Protein AF-A0A351R2G7-F1 (afdb_monomer)

Structure (mmCIF, N/CA/C/O backbone):
data_AF-A0A351R2G7-F1
#
_entry.id   AF-A0A351R2G7-F1
#
loop_
_atom_site.group_PDB
_atom_site.id
_atom_site.type_symbol
_atom_site.label_atom_id
_atom_site.label_alt_id
_atom_site.label_comp_id
_atom_site.label_asym_id
_atom_site.label_entity_id
_atom_site.label_seq_id
_atom_site.pdbx_PDB_ins_code
_atom_site.Cartn_x
_atom_site.Cartn_y
_atom_site.Cartn_z
_atom_site.occupancy
_atom_site.B_iso_or_equiv
_atom_site.auth_seq_id
_atom_site.auth_comp_id
_atom_site.auth_asym_id
_atom_site.auth_atom_id
_atom_site.pdbx_PDB_model_num
ATOM 1 N N . MET A 1 1 ? 8.435 -7.649 -2.933 1.00 31.77 1 MET A N 1
ATOM 2 C CA . MET A 1 1 ? 7.285 -7.750 -1.990 1.00 31.77 1 MET A CA 1
ATOM 3 C C . MET A 1 1 ? 6.374 -6.535 -2.206 1.00 31.77 1 MET A C 1
ATOM 5 O O . MET A 1 1 ? 6.629 -5.492 -1.627 1.00 31.77 1 MET A O 1
ATOM 9 N N . LEU A 1 2 ? 5.399 -6.603 -3.129 1.00 31.30 2 LEU A N 1
ATOM 10 C CA . LEU A 1 2 ? 4.558 -5.441 -3.474 1.00 31.30 2 LEU A CA 1
ATOM 11 C C . LEU A 1 2 ? 3.636 -5.066 -2.308 1.00 31.30 2 LEU A C 1
ATOM 13 O O . LEU A 1 2 ? 3.070 -5.931 -1.642 1.00 31.30 2 LEU A O 1
ATOM 17 N N . PHE A 1 3 ? 3.450 -3.774 -2.089 1.00 39.06 3 PHE A N 1
ATOM 18 C CA . PHE A 1 3 ? 2.813 -3.195 -0.915 1.00 39.06 3 PHE A CA 1
ATOM 19 C C . PHE A 1 3 ? 1.281 -3.170 -1.062 1.00 39.06 3 PHE A C 1
ATOM 21 O O . PHE A 1 3 ? 0.750 -2.597 -2.001 1.00 39.06 3 PHE A O 1
ATOM 28 N N . ILE A 1 4 ? 0.584 -3.864 -0.160 1.00 38.12 4 ILE A N 1
ATOM 29 C CA . ILE A 1 4 ? -0.660 -3.415 0.490 1.00 38.12 4 ILE A CA 1
ATOM 30 C C . ILE A 1 4 ? -0.403 -3.761 1.953 1.00 38.12 4 ILE A C 1
ATOM 32 O O . ILE A 1 4 ? -0.563 -4.913 2.366 1.00 38.12 4 ILE A O 1
ATOM 36 N N . ARG A 1 5 ? 0.121 -2.805 2.711 1.00 43.31 5 ARG A N 1
ATOM 37 C CA . ARG A 1 5 ? 0.325 -2.969 4.149 1.00 43.31 5 ARG A CA 1
ATOM 38 C C . ARG A 1 5 ? -0.989 -2.595 4.826 1.00 43.31 5 ARG A C 1
ATOM 40 O O . ARG A 1 5 ? -1.276 -1.415 4.977 1.00 43.31 5 ARG A O 1
ATOM 47 N N . ILE A 1 6 ? -1.817 -3.591 5.146 1.00 38.84 6 ILE A N 1
ATOM 48 C CA . ILE A 1 6 ? -2.904 -3.387 6.108 1.00 38.84 6 ILE A CA 1
ATOM 49 C C . ILE A 1 6 ? -2.212 -3.411 7.474 1.00 38.84 6 ILE A C 1
ATOM 51 O O . ILE A 1 6 ? -1.612 -4.404 7.878 1.00 38.84 6 ILE A O 1
ATOM 55 N N . LEU A 1 7 ? -2.184 -2.263 8.134 1.00 39.56 7 LEU A N 1
ATOM 56 C CA . LEU A 1 7 ? -1.508 -2.098 9.409 1.00 39.56 7 LEU A CA 1
ATOM 57 C C . LEU A 1 7 ? -2.544 -2.285 10.521 1.00 39.56 7 LEU A C 1
ATOM 59 O O . LEU A 1 7 ? -3.311 -1.372 10.799 1.00 39.56 7 LEU A O 1
ATOM 63 N N . ILE A 1 8 ? -2.581 -3.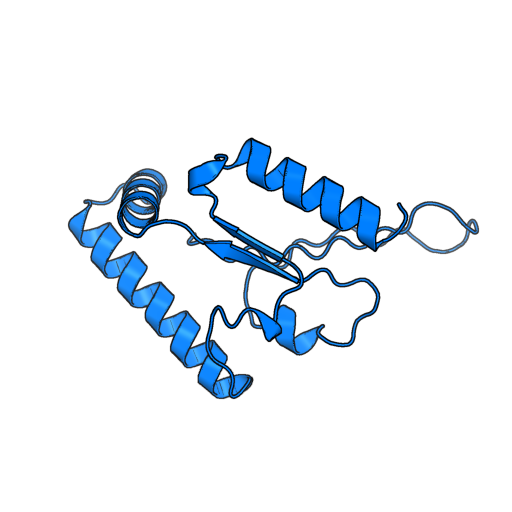456 11.159 1.00 39.94 8 ILE A N 1
ATOM 64 C CA . ILE A 1 8 ? -3.378 -3.650 12.375 1.00 39.94 8 ILE A CA 1
ATOM 65 C C . ILE A 1 8 ? -2.470 -3.321 13.556 1.00 39.94 8 ILE A C 1
ATOM 67 O O . ILE A 1 8 ? -1.567 -4.072 13.913 1.00 39.94 8 ILE A O 1
ATOM 71 N N . ILE A 1 9 ? -2.669 -2.153 14.155 1.00 40.62 9 ILE A N 1
ATOM 72 C CA . ILE A 1 9 ? -2.013 -1.823 15.418 1.00 40.62 9 ILE A CA 1
ATOM 73 C C . ILE A 1 9 ? -3.018 -2.165 16.517 1.00 40.62 9 ILE A C 1
ATOM 75 O O . ILE A 1 9 ? -3.974 -1.436 16.742 1.00 40.62 9 ILE A O 1
ATOM 79 N N . GLU A 1 10 ? -2.815 -3.274 17.219 1.00 34.81 10 GLU A N 1
ATOM 80 C CA . GLU A 1 10 ? -3.468 -3.480 18.511 1.00 34.81 10 GLU A CA 1
ATOM 81 C C . GLU A 1 10 ? -2.620 -2.796 19.581 1.00 34.81 10 GLU A C 1
ATOM 83 O O . GLU A 1 10 ? -1.463 -3.159 19.787 1.00 34.81 10 GLU 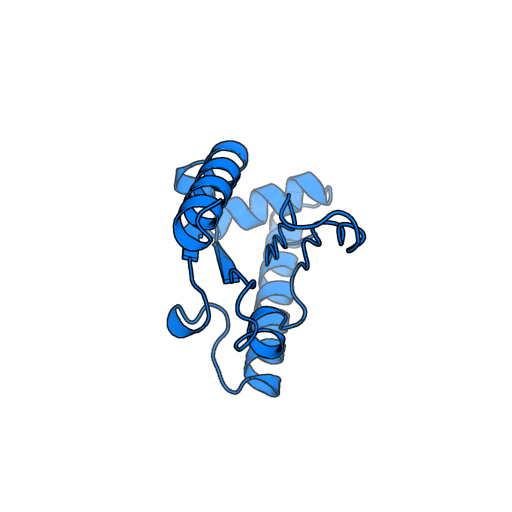A O 1
ATOM 88 N N . ARG A 1 11 ? -3.164 -1.785 20.268 1.00 33.44 11 ARG A N 1
ATOM 89 C CA . ARG A 1 11 ? -2.555 -1.281 21.502 1.00 33.44 11 ARG A CA 1
ATOM 90 C C . ARG A 1 11 ? -3.351 -1.809 22.691 1.00 33.44 11 ARG A C 1
ATOM 92 O O . ARG A 1 11 ? -4.478 -1.384 22.912 1.00 33.44 11 ARG A O 1
ATOM 99 N N . ILE A 1 12 ? -2.727 -2.671 23.491 1.00 33.84 12 ILE A N 1
ATOM 100 C CA . ILE A 1 12 ? -3.008 -2.755 24.926 1.00 33.84 12 ILE A CA 1
ATOM 101 C C . ILE A 1 12 ? -1.820 -2.098 25.620 1.00 33.84 12 ILE A C 1
ATOM 103 O O . ILE A 1 12 ? -0.744 -2.680 25.720 1.00 33.84 12 ILE A O 1
ATOM 107 N N . THR A 1 13 ? -2.013 -0.876 26.106 1.00 26.62 13 THR A N 1
ATOM 108 C CA . THR A 1 13 ? -1.173 -0.323 27.170 1.00 26.62 13 THR A CA 1
ATOM 109 C C . THR A 1 13 ? -2.076 0.241 28.256 1.00 26.62 13 THR A C 1
ATOM 111 O O . THR A 1 13 ? -2.750 1.245 28.051 1.00 26.62 13 THR A O 1
ATOM 114 N N . SER A 1 14 ? -2.040 -0.468 29.388 1.00 31.23 14 SER A N 1
ATOM 115 C CA . SER A 1 14 ? -2.358 -0.062 30.761 1.00 31.23 14 SER A CA 1
ATOM 116 C C . SER A 1 14 ? -3.789 0.366 31.101 1.00 31.23 14 SER A C 1
ATOM 118 O O . SER A 1 14 ? -4.059 1.546 31.293 1.00 31.23 14 SER A O 1
ATOM 120 N N . LEU A 1 15 ? -4.643 -0.624 31.367 1.00 34.59 15 LEU A N 1
ATOM 121 C CA . LEU A 1 15 ? -5.524 -0.636 32.541 1.00 34.59 15 LEU A CA 1
ATOM 122 C C . LEU A 1 15 ? -5.672 -2.101 32.988 1.00 34.59 15 LEU A C 1
ATOM 124 O O . LEU A 1 15 ? -6.157 -2.937 32.233 1.00 34.59 15 LEU A O 1
ATOM 128 N N . SER A 1 16 ? -5.245 -2.388 34.219 1.00 31.84 16 SER A N 1
ATOM 129 C CA . SER A 1 16 ? -5.195 -3.696 34.898 1.00 31.84 16 SER A CA 1
ATOM 130 C C . SER A 1 16 ? -4.018 -4.621 34.544 1.00 31.84 16 SER A C 1
ATOM 132 O O . SER A 1 16 ? -3.641 -4.830 33.396 1.00 31.84 16 SER A O 1
ATOM 134 N N . SER A 1 17 ? -3.413 -5.148 35.600 1.00 35.34 17 SER A N 1
ATOM 135 C CA . SER A 1 17 ? -2.157 -5.894 35.674 1.00 35.34 17 SER A CA 1
ATOM 136 C C . SER A 1 17 ? -2.237 -7.364 35.237 1.00 35.34 17 SER A C 1
ATOM 138 O O . SER A 1 17 ? -1.286 -8.095 35.481 1.00 35.34 17 SER A O 1
ATOM 140 N N . ASP A 1 18 ? -3.316 -7.801 34.578 1.00 34.75 18 ASP A N 1
ATOM 141 C CA . ASP A 1 18 ? -3.581 -9.235 34.349 1.00 34.75 18 ASP A CA 1
ATOM 142 C C . ASP A 1 18 ? -3.827 -9.649 32.888 1.00 34.75 18 ASP A C 1
ATOM 144 O O . ASP A 1 18 ? -4.136 -10.809 32.611 1.00 34.75 18 ASP A O 1
ATOM 148 N N . VAL A 1 19 ? -3.633 -8.757 31.912 1.00 39.72 19 VAL A N 1
ATOM 149 C CA . VAL A 1 19 ? -3.741 -9.117 30.488 1.00 39.72 19 VAL A CA 1
ATOM 150 C C . VAL A 1 19 ? -2.382 -8.955 29.821 1.00 39.72 19 VAL A C 1
ATOM 152 O O . VAL A 1 1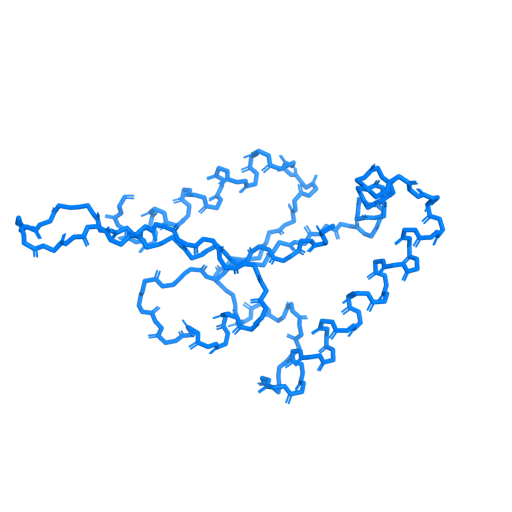9 ? -1.859 -7.849 29.696 1.00 39.72 19 VAL A O 1
ATOM 155 N N . ARG A 1 20 ? -1.787 -10.080 29.397 1.00 27.20 20 ARG A N 1
ATOM 156 C CA . ARG A 1 20 ? -0.536 -10.083 28.624 1.00 27.20 20 ARG A CA 1
ATOM 157 C C . ARG A 1 20 ? -0.698 -9.171 27.396 1.00 27.20 20 ARG A C 1
ATOM 159 O O . ARG A 1 20 ? -1.671 -9.358 26.665 1.00 27.20 20 ARG A O 1
ATOM 166 N N . PRO A 1 21 ? 0.221 -8.222 27.144 1.00 37.12 21 PRO A N 1
ATOM 167 C CA . PRO A 1 21 ? 0.147 -7.370 25.964 1.00 37.12 21 PRO A CA 1
ATOM 168 C C . PRO A 1 21 ? 0.229 -8.250 24.713 1.00 37.12 21 PRO A C 1
ATOM 170 O O . PRO A 1 21 ? 1.215 -8.963 24.515 1.00 37.12 21 PRO A O 1
ATOM 173 N N . PHE A 1 22 ? -0.821 -8.240 23.890 1.00 34.97 22 PHE A N 1
ATOM 174 C CA . PHE A 1 22 ? -0.751 -8.843 22.564 1.00 34.97 22 PHE A CA 1
ATOM 175 C C . PHE A 1 22 ? 0.178 -7.983 21.689 1.00 34.97 22 PHE A C 1
ATOM 177 O O . PHE A 1 22 ? 0.076 -6.754 21.719 1.00 34.97 22 PHE A O 1
ATOM 184 N N . PRO A 1 23 ? 1.132 -8.589 20.960 1.00 39.72 23 PRO A N 1
ATOM 185 C CA . PRO A 1 23 ? 2.047 -7.843 20.109 1.00 39.72 23 PRO A CA 1
ATOM 186 C C . PRO A 1 23 ? 1.289 -7.187 18.947 1.00 39.72 23 PRO A C 1
ATOM 188 O O . PRO A 1 23 ? 0.447 -7.819 18.312 1.00 39.72 23 PRO A O 1
ATOM 191 N N . VAL A 1 24 ? 1.636 -5.932 18.643 1.00 46.03 24 VAL A N 1
ATOM 192 C CA . VAL A 1 24 ? 1.214 -5.238 17.415 1.00 46.03 24 VAL A CA 1
ATOM 193 C C . VAL A 1 24 ? 1.481 -6.134 16.202 1.00 46.03 24 VAL A C 1
ATOM 195 O O . VAL A 1 24 ? 2.608 -6.593 16.009 1.00 46.03 24 VAL A O 1
ATOM 198 N N . SER A 1 25 ? 0.457 -6.415 15.394 1.00 50.31 25 SER A N 1
ATOM 19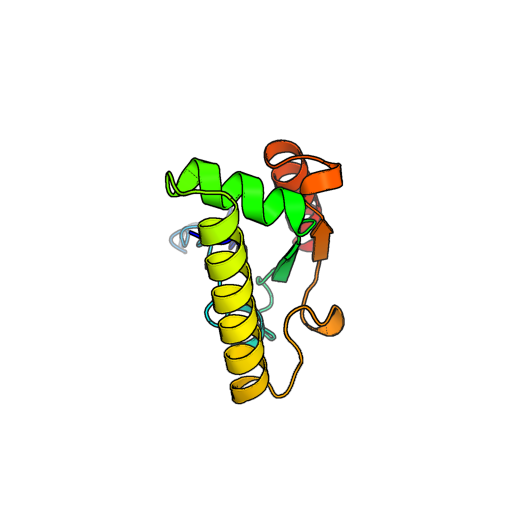9 C CA . SER A 1 25 ? 0.581 -7.317 14.246 1.00 50.31 25 SER A CA 1
ATOM 200 C C . SER A 1 25 ? 0.261 -6.589 12.944 1.00 50.31 25 SER A C 1
ATOM 202 O O . SER A 1 25 ? -0.882 -6.402 12.557 1.00 50.31 25 SER A O 1
ATOM 204 N N . GLU A 1 26 ? 1.295 -6.187 12.208 1.00 54.41 26 GLU A N 1
ATOM 205 C CA . GLU A 1 26 ? 1.110 -5.697 10.842 1.00 54.41 26 GLU A CA 1
ATOM 206 C C . GLU A 1 26 ? 0.707 -6.870 9.928 1.00 54.41 26 GLU A C 1
ATOM 208 O O . GLU A 1 26 ? 1.525 -7.742 9.627 1.00 54.41 26 GLU A O 1
ATOM 213 N N . ILE A 1 27 ? -0.552 -6.916 9.476 1.00 57.28 27 ILE A N 1
ATOM 214 C CA . ILE A 1 27 ? -1.042 -7.968 8.572 1.00 57.28 27 ILE A CA 1
ATOM 215 C C . ILE A 1 27 ? -1.120 -7.422 7.151 1.00 57.28 27 ILE A C 1
ATOM 217 O O . ILE A 1 27 ? -2.131 -6.882 6.729 1.00 57.28 27 ILE A O 1
ATOM 221 N N . ALA A 1 28 ? -0.078 -7.617 6.349 1.00 55.28 28 ALA A N 1
ATOM 222 C CA . ALA A 1 28 ? -0.119 -7.217 4.945 1.00 55.28 28 ALA A CA 1
ATOM 223 C C . ALA A 1 28 ? -1.034 -8.132 4.095 1.00 55.28 28 ALA A C 1
ATOM 225 O O . ALA A 1 28 ? -0.785 -9.331 3.939 1.00 55.28 28 ALA A O 1
ATOM 226 N N . GLY A 1 29 ? -2.057 -7.552 3.457 1.00 61.28 29 GLY A N 1
ATOM 227 C CA . GLY A 1 29 ? -2.897 -8.227 2.460 1.00 61.28 29 GLY A CA 1
ATOM 228 C C . GLY A 1 29 ? -3.885 -9.268 3.016 1.00 61.28 29 GLY A C 1
ATOM 229 O O . GLY A 1 29 ? -4.437 -9.114 4.099 1.00 61.28 29 GLY A O 1
ATOM 230 N N . ARG A 1 30 ? -4.178 -10.311 2.218 1.00 65.81 30 ARG A N 1
ATOM 231 C CA . ARG A 1 30 ? -5.049 -11.463 2.569 1.00 65.81 30 ARG A CA 1
ATOM 232 C C . ARG A 1 30 ? -6.479 -11.124 3.017 1.00 65.81 30 ARG A C 1
ATOM 234 O O . ARG A 1 30 ? -7.070 -11.871 3.784 1.00 65.81 30 ARG A O 1
ATOM 241 N N . LEU A 1 31 ? -7.051 -10.031 2.505 1.00 63.16 31 LEU A N 1
ATOM 242 C CA . LEU A 1 31 ? -8.405 -9.579 2.864 1.00 63.16 31 LEU A CA 1
ATOM 243 C C . LEU A 1 31 ? -8.568 -9.282 4.359 1.00 63.16 31 LEU A C 1
ATOM 245 O O . LEU A 1 31 ? -9.684 -9.345 4.867 1.00 63.16 31 LEU A O 1
ATOM 249 N N . ALA A 1 32 ? -7.484 -8.940 5.062 1.00 64.94 32 ALA A N 1
ATOM 250 C CA . ALA A 1 32 ? -7.556 -8.584 6.476 1.00 64.94 32 ALA A CA 1
ATOM 251 C C . ALA A 1 32 ? -8.575 -7.458 6.726 1.00 64.94 32 ALA A C 1
ATOM 253 O O . ALA A 1 32 ? -9.300 -7.500 7.713 1.00 64.94 32 ALA A O 1
ATOM 254 N N 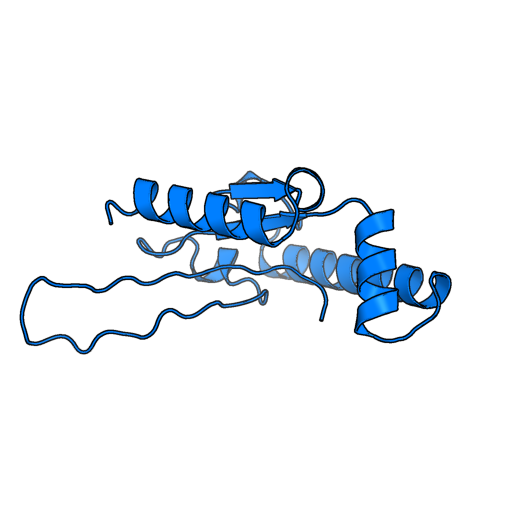. ASN A 1 33 ? -8.727 -6.537 5.769 1.00 67.69 33 ASN A N 1
ATOM 255 C CA . ASN A 1 33 ? -9.730 -5.479 5.820 1.00 67.69 33 ASN A CA 1
ATOM 256 C C . ASN A 1 33 ? -11.176 -5.983 5.777 1.00 67.69 33 ASN A C 1
ATOM 258 O O . ASN A 1 33 ? -12.059 -5.382 6.371 1.00 67.69 33 ASN A O 1
ATOM 262 N N . TYR A 1 34 ? -11.423 -7.097 5.094 1.00 70.62 34 TYR A N 1
ATOM 263 C CA . TYR A 1 34 ? -12.741 -7.716 5.038 1.00 70.62 34 TYR A CA 1
ATOM 264 C C . TYR A 1 34 ? -12.989 -8.648 6.228 1.00 70.62 34 TYR A C 1
ATOM 266 O O . TYR A 1 34 ? -14.087 -8.669 6.774 1.00 70.62 34 TYR A O 1
ATOM 274 N N . ILE A 1 35 ? -11.971 -9.410 6.638 1.00 73.06 35 ILE A N 1
ATOM 275 C CA . ILE A 1 35 ? -12.055 -10.359 7.757 1.00 73.06 35 ILE A CA 1
ATOM 276 C C . ILE A 1 35 ? -12.234 -9.613 9.085 1.00 73.06 35 ILE A C 1
ATOM 278 O O . ILE A 1 35 ? -13.025 -10.033 9.922 1.00 73.06 35 ILE A O 1
ATOM 282 N N . LEU A 1 36 ? -11.534 -8.490 9.263 1.00 73.50 36 LEU A N 1
ATOM 283 C CA . LEU A 1 36 ? -11.530 -7.693 10.493 1.00 73.50 36 LEU A CA 1
ATOM 284 C C . LEU A 1 36 ? -12.359 -6.409 10.360 1.00 73.50 36 LEU A C 1
ATOM 286 O O . LEU A 1 36 ? -12.136 -5.449 11.096 1.00 73.50 36 LEU A O 1
ATOM 290 N N . LYS A 1 37 ? -13.307 -6.371 9.418 1.00 74.25 37 LYS A N 1
ATOM 291 C CA . LYS A 1 37 ? -14.158 -5.196 9.166 1.00 74.25 37 LYS A CA 1
ATOM 292 C C . LYS A 1 37 ? -14.962 -4.763 10.401 1.00 74.25 37 LYS A C 1
ATOM 294 O O . LYS A 1 37 ? -15.169 -3.575 10.601 1.00 74.25 37 LYS A O 1
ATOM 299 N N . ASP A 1 38 ? -15.358 -5.729 11.232 1.00 75.81 38 ASP A N 1
ATOM 300 C CA . ASP A 1 38 ? -16.167 -5.514 12.438 1.00 75.81 38 ASP A CA 1
ATOM 301 C C . ASP A 1 38 ? -15.304 -5.483 13.715 1.00 75.81 38 ASP A C 1
ATOM 303 O O . ASP A 1 38 ? -15.829 -5.416 14.826 1.00 75.81 38 ASP A O 1
ATOM 307 N N . HIS A 1 39 ? -13.972 -5.561 13.582 1.00 77.31 39 HIS A N 1
ATOM 308 C CA . HIS A 1 39 ? -13.078 -5.561 14.733 1.00 77.31 39 HIS A CA 1
ATOM 309 C C . HIS A 1 39 ? -12.869 -4.123 15.236 1.00 77.31 39 HIS A C 1
ATOM 311 O O . HIS A 1 39 ? -12.318 -3.299 14.502 1.00 77.31 39 HIS A O 1
ATOM 317 N N . PRO A 1 40 ? -13.242 -3.802 16.489 1.00 69.94 40 PRO A N 1
ATOM 318 C CA . PRO A 1 40 ? -13.265 -2.423 16.983 1.00 69.94 40 PRO A CA 1
ATOM 319 C C . PRO A 1 40 ? -11.874 -1.784 17.065 1.00 69.94 40 PRO A C 1
ATOM 321 O O . PRO A 1 40 ? -11.763 -0.562 17.040 1.00 69.94 40 PRO A O 1
ATOM 324 N N . CYS A 1 41 ? -10.817 -2.600 17.130 1.00 73.56 41 CYS A N 1
ATOM 325 C CA . CYS A 1 41 ? -9.433 -2.134 17.183 1.00 73.56 41 CYS A CA 1
ATOM 326 C C . CYS A 1 41 ? -8.682 -2.230 15.847 1.00 73.56 41 CYS A C 1
ATOM 328 O O . CYS A 1 41 ? -7.461 -2.091 15.827 1.00 73.56 41 CYS A O 1
ATOM 330 N N . ALA A 1 42 ? -9.370 -2.517 14.740 1.00 73.44 42 ALA A N 1
ATOM 331 C CA . ALA A 1 42 ? -8.731 -2.565 13.430 1.00 73.44 42 ALA A CA 1
ATOM 332 C C . ALA A 1 42 ? -8.738 -1.186 12.757 1.00 73.44 42 ALA A C 1
ATOM 334 O O . ALA A 1 42 ? -9.731 -0.461 12.798 1.00 73.44 42 ALA A O 1
ATOM 335 N N . TYR A 1 43 ? -7.618 -0.847 12.115 1.00 79.75 43 TYR A N 1
ATOM 336 C CA . TYR A 1 43 ? -7.483 0.354 11.299 1.00 79.75 43 TYR A CA 1
ATOM 337 C C . TYR A 1 43 ? -7.028 -0.032 9.896 1.00 79.75 43 TYR A C 1
ATOM 339 O O . TYR A 1 43 ? -5.916 -0.513 9.683 1.00 79.75 43 TYR A O 1
ATOM 347 N N . HIS A 1 44 ? -7.915 0.134 8.926 1.00 82.44 44 HIS A N 1
ATOM 348 C CA . HIS A 1 44 ? -7.724 -0.378 7.578 1.00 82.44 44 HIS A CA 1
ATOM 349 C C . HIS A 1 44 ? -7.105 0.693 6.693 1.00 82.44 44 HIS A C 1
ATOM 351 O O . HIS A 1 44 ? -7.760 1.668 6.332 1.00 82.44 44 HIS A O 1
ATOM 357 N N . VAL A 1 45 ? -5.847 0.498 6.303 1.00 81.50 45 VAL A N 1
ATOM 358 C CA . VAL A 1 45 ? -5.116 1.452 5.460 1.00 81.50 45 VAL A CA 1
ATOM 359 C C . VAL A 1 45 ? -4.878 0.868 4.073 1.00 81.50 45 VAL A C 1
ATOM 361 O O . VAL A 1 45 ? -4.405 -0.260 3.923 1.00 81.50 45 VAL A O 1
ATOM 364 N N . PHE A 1 46 ? -5.180 1.660 3.052 1.00 83.69 46 PHE A N 1
ATOM 365 C CA . PHE A 1 46 ? -4.822 1.396 1.669 1.00 83.69 46 PHE A CA 1
ATOM 366 C C . PHE A 1 46 ? -3.729 2.369 1.229 1.00 83.69 46 PHE A C 1
ATOM 368 O O . PHE A 1 46 ? -3.943 3.580 1.181 1.00 83.69 46 PHE A O 1
ATOM 375 N N . ILE A 1 47 ? -2.555 1.830 0.904 1.00 83.69 47 ILE A N 1
ATOM 376 C CA . ILE A 1 47 ? -1.423 2.606 0.395 1.00 83.69 47 ILE A CA 1
ATOM 377 C C . ILE A 1 47 ? -1.342 2.383 -1.110 1.00 83.69 47 ILE A C 1
ATOM 379 O O . ILE A 1 47 ? -1.313 1.240 -1.566 1.00 83.69 47 ILE A O 1
ATOM 383 N N . SER A 1 48 ? -1.298 3.478 -1.855 1.00 85.00 48 SER A N 1
ATOM 384 C CA . SER A 1 48 ? -1.167 3.496 -3.311 1.00 85.00 48 SER A CA 1
ATOM 385 C C . SER A 1 48 ? 0.067 4.287 -3.732 1.00 85.00 48 SER A C 1
ATOM 387 O O . SER A 1 48 ? 0.590 5.090 -2.960 1.00 85.00 48 SER A O 1
ATOM 389 N N . ALA A 1 49 ? 0.528 4.055 -4.951 1.00 84.94 49 ALA A N 1
ATOM 390 C CA . ALA A 1 49 ? 1.591 4.810 -5.595 1.00 84.94 49 ALA A CA 1
ATOM 391 C C . ALA A 1 49 ? 1.263 4.939 -7.088 1.00 84.94 49 ALA A C 1
ATOM 393 O O . ALA A 1 49 ? 0.466 4.173 -7.637 1.00 84.94 49 ALA A O 1
ATOM 394 N N . ASP A 1 50 ? 1.852 5.926 -7.744 1.00 86.94 50 ASP A N 1
ATOM 395 C CA . ASP A 1 50 ? 1.797 6.082 -9.182 1.00 86.94 50 ASP A CA 1
ATOM 396 C C . ASP A 1 50 ? 2.527 4.913 -9.853 1.00 86.94 50 ASP A C 1
ATOM 398 O O . ASP A 1 50 ? 3.543 4.406 -9.370 1.00 86.94 50 ASP A O 1
ATOM 402 N N . ALA A 1 51 ? 2.024 4.486 -11.013 1.00 84.25 51 ALA A N 1
ATOM 403 C CA . ALA A 1 51 ? 2.517 3.286 -11.688 1.00 84.25 51 ALA A CA 1
ATOM 404 C C . ALA A 1 51 ? 4.034 3.328 -11.952 1.00 84.25 51 ALA A C 1
ATOM 406 O O . ALA A 1 51 ? 4.716 2.318 -11.808 1.00 84.25 51 ALA A O 1
ATOM 407 N N . ALA A 1 52 ? 4.578 4.500 -12.295 1.00 87.50 52 ALA A N 1
ATOM 408 C CA . ALA A 1 52 ? 6.013 4.670 -12.509 1.00 87.50 52 ALA A CA 1
ATOM 409 C C . ALA A 1 52 ? 6.825 4.448 -11.220 1.00 87.50 52 ALA A C 1
ATOM 411 O O . ALA A 1 52 ? 7.865 3.789 -11.256 1.00 87.50 52 ALA A O 1
ATOM 412 N N . ALA A 1 53 ? 6.332 4.939 -10.081 1.00 86.12 53 ALA A N 1
ATOM 413 C CA . ALA A 1 53 ? 6.977 4.766 -8.785 1.00 86.12 53 ALA A CA 1
ATOM 414 C C . ALA A 1 53 ? 6.886 3.314 -8.292 1.00 86.12 53 ALA A C 1
ATOM 416 O O . ALA A 1 53 ? 7.865 2.781 -7.766 1.00 86.12 53 ALA A O 1
ATOM 417 N N . GLU A 1 54 ? 5.751 2.639 -8.513 1.00 84.38 54 GLU A N 1
ATOM 418 C CA . GLU A 1 54 ? 5.607 1.204 -8.232 1.00 84.38 54 GLU A CA 1
ATOM 419 C C . GLU A 1 54 ? 6.628 0.376 -9.018 1.00 84.38 54 GLU A C 1
ATOM 421 O O . GLU A 1 54 ? 7.305 -0.482 -8.450 1.00 84.38 54 GLU A O 1
ATOM 426 N N . VAL A 1 55 ? 6.767 0.655 -10.317 1.00 88.31 55 VAL A N 1
ATOM 427 C CA . VAL A 1 55 ? 7.708 -0.042 -11.201 1.00 88.31 55 VAL A CA 1
ATOM 428 C C . VAL A 1 55 ? 9.148 0.209 -10.789 1.00 88.31 55 VAL A C 1
ATOM 430 O O . VAL A 1 55 ? 9.895 -0.756 -10.639 1.00 88.31 55 VAL A O 1
ATOM 433 N N . ALA A 1 56 ? 9.532 1.467 -10.560 1.00 87.50 56 ALA A N 1
ATOM 434 C CA . ALA A 1 56 ? 10.884 1.817 -10.135 1.00 87.50 56 ALA A CA 1
ATOM 435 C C . ALA A 1 56 ? 11.264 1.096 -8.833 1.00 87.50 56 ALA A C 1
ATOM 437 O O . ALA A 1 56 ? 12.316 0.464 -8.750 1.00 87.50 56 ALA A O 1
ATOM 438 N N . ARG A 1 57 ? 10.358 1.096 -7.851 1.00 84.19 57 ARG A N 1
ATOM 439 C CA . ARG A 1 57 ? 10.578 0.455 -6.551 1.00 84.19 57 ARG A CA 1
ATOM 440 C C . ARG A 1 57 ? 10.690 -1.063 -6.659 1.00 84.19 57 ARG A C 1
ATOM 442 O O . ARG A 1 57 ? 11.514 -1.670 -5.983 1.00 84.19 57 ARG A O 1
ATOM 449 N N . VAL A 1 58 ? 9.875 -1.694 -7.506 1.00 84.31 58 VAL A N 1
ATOM 450 C CA . VAL A 1 58 ? 9.941 -3.145 -7.744 1.00 84.31 58 VAL A CA 1
ATOM 451 C C . VAL A 1 58 ? 11.206 -3.525 -8.508 1.00 84.31 58 VAL A C 1
ATOM 453 O O . VAL A 1 58 ? 11.830 -4.524 -8.160 1.00 84.31 58 VAL A O 1
ATOM 456 N N . ALA A 1 59 ? 11.600 -2.734 -9.507 1.00 88.62 59 ALA A N 1
ATOM 457 C CA . ALA A 1 59 ? 12.843 -2.932 -10.245 1.00 88.62 59 ALA A CA 1
ATOM 458 C C . ALA A 1 59 ? 14.059 -2.875 -9.310 1.00 88.62 59 ALA A C 1
ATOM 460 O O . ALA A 1 59 ? 14.914 -3.757 -9.369 1.00 88.62 59 ALA A O 1
ATOM 461 N N . GLU A 1 60 ? 14.090 -1.892 -8.407 1.00 87.56 60 GLU A N 1
ATOM 462 C CA . GLU A 1 60 ? 15.146 -1.732 -7.407 1.00 87.56 60 GLU A CA 1
ATOM 463 C C . GLU A 1 60 ? 15.165 -2.883 -6.393 1.00 87.56 60 GLU A C 1
ATOM 465 O O . GLU A 1 60 ? 16.198 -3.522 -6.211 1.00 87.56 60 GLU A O 1
ATOM 470 N N . CYS A 1 61 ? 14.023 -3.187 -5.768 1.00 81.88 61 CYS A N 1
ATOM 471 C CA . CYS A 1 61 ? 13.925 -4.200 -4.712 1.00 81.88 61 CYS A CA 1
ATOM 472 C C . CYS A 1 61 ? 14.180 -5.628 -5.201 1.00 81.88 61 CYS A C 1
ATOM 474 O O . CYS A 1 61 ? 14.759 -6.433 -4.476 1.00 81.88 61 CYS A O 1
ATOM 476 N N . ASP A 1 62 ? 13.692 -5.965 -6.395 1.00 84.31 62 ASP A N 1
ATOM 477 C CA . ASP A 1 62 ? 13.798 -7.319 -6.936 1.00 84.31 62 ASP A CA 1
ATOM 478 C C . ASP A 1 62 ? 14.988 -7.460 -7.910 1.00 84.31 62 ASP A C 1
ATOM 480 O O . ASP A 1 62 ? 15.203 -8.547 -8.444 1.00 84.31 62 ASP A O 1
ATOM 484 N N . HIS A 1 63 ? 15.756 -6.383 -8.135 1.00 92.06 63 HIS A N 1
ATOM 485 C CA . HIS A 1 63 ? 16.897 -6.307 -9.058 1.00 92.06 63 HIS A CA 1
ATOM 486 C C . HIS A 1 63 ? 16.571 -6.785 -10.484 1.00 92.06 63 HIS A C 1
ATOM 488 O O . HIS A 1 63 ? 17.284 -7.596 -11.076 1.00 92.06 63 HIS A O 1
ATOM 494 N N . ILE A 1 64 ? 15.471 -6.277 -11.043 1.00 92.75 64 ILE A N 1
ATOM 495 C CA . ILE A 1 64 ? 14.976 -6.632 -12.382 1.00 92.75 64 ILE A CA 1
ATOM 496 C C . ILE A 1 64 ? 14.852 -5.402 -13.283 1.00 92.75 64 ILE A C 1
ATOM 498 O O . ILE A 1 64 ? 14.840 -4.267 -12.813 1.00 92.75 64 ILE A O 1
ATOM 502 N N . SER A 1 65 ? 14.732 -5.620 -14.596 1.00 95.44 65 SER A N 1
ATOM 503 C CA . SER A 1 65 ? 14.502 -4.529 -15.548 1.00 95.44 65 SER A CA 1
ATOM 504 C C . SER A 1 65 ? 13.159 -3.830 -15.304 1.00 95.44 65 SER A C 1
ATOM 506 O O . SER A 1 65 ? 12.211 -4.435 -14.796 1.00 95.44 65 SER A O 1
ATOM 508 N N . ALA A 1 66 ? 13.054 -2.565 -15.723 1.00 91.81 66 ALA A N 1
ATOM 509 C CA . ALA A 1 66 ? 11.815 -1.791 -15.624 1.00 91.81 66 ALA A CA 1
ATOM 510 C C . ALA A 1 66 ? 10.634 -2.485 -16.330 1.00 91.81 66 ALA A C 1
ATOM 512 O O . ALA A 1 66 ? 9.536 -2.528 -15.782 1.00 91.81 66 ALA A O 1
ATOM 513 N N . ASP A 1 67 ? 10.866 -3.111 -17.487 1.00 93.88 67 ASP A N 1
ATOM 514 C CA . ASP A 1 67 ? 9.828 -3.851 -18.217 1.00 93.88 67 ASP A CA 1
ATOM 515 C C . ASP A 1 67 ? 9.351 -5.092 -17.450 1.00 93.88 67 ASP A C 1
ATOM 517 O O . ASP A 1 67 ? 8.149 -5.353 -17.344 1.00 93.88 67 ASP A O 1
ATOM 521 N N . ALA A 1 68 ? 10.285 -5.846 -16.860 1.00 91.31 68 ALA A N 1
ATOM 522 C CA . ALA A 1 68 ? 9.955 -6.999 -16.029 1.00 91.31 68 ALA A CA 1
ATOM 523 C C . ALA A 1 68 ? 9.214 -6.573 -14.752 1.00 91.31 68 ALA A C 1
ATOM 525 O O . ALA A 1 68 ? 8.243 -7.221 -14.350 1.00 91.31 68 ALA A O 1
ATOM 526 N N . ALA A 1 69 ? 9.624 -5.458 -14.142 1.00 89.75 69 ALA A N 1
ATOM 527 C CA . ALA A 1 69 ? 8.943 -4.864 -13.000 1.00 89.75 69 ALA A CA 1
ATOM 528 C C . ALA A 1 69 ? 7.525 -4.405 -13.362 1.00 89.75 69 ALA A C 1
ATOM 530 O O . ALA A 1 69 ? 6.588 -4.748 -12.645 1.00 89.75 69 ALA A O 1
ATOM 531 N N . ALA A 1 70 ? 7.326 -3.731 -14.496 1.00 90.38 70 ALA A N 1
ATOM 532 C CA . ALA A 1 70 ? 6.007 -3.325 -14.985 1.00 90.38 70 ALA A CA 1
ATOM 533 C C . ALA A 1 70 ? 5.076 -4.519 -15.217 1.00 90.38 70 ALA A C 1
ATOM 535 O O . ALA A 1 70 ? 3.930 -4.517 -14.754 1.00 90.38 70 ALA A O 1
ATOM 536 N N . ALA A 1 71 ? 5.573 -5.578 -15.861 1.00 92.00 71 ALA A N 1
ATOM 537 C CA . ALA A 1 71 ? 4.814 -6.810 -16.045 1.00 92.00 71 ALA A CA 1
ATOM 538 C C . ALA A 1 71 ? 4.438 -7.454 -14.699 1.00 92.00 71 ALA A C 1
ATOM 540 O O . ALA A 1 71 ? 3.297 -7.883 -14.505 1.00 92.00 71 ALA A O 1
ATOM 541 N N . LYS A 1 72 ? 5.375 -7.476 -13.744 1.00 88.31 72 LYS A N 1
ATOM 542 C CA . LYS A 1 72 ? 5.163 -8.022 -12.400 1.00 88.31 72 LYS A CA 1
ATOM 543 C C . LYS A 1 72 ? 4.140 -7.215 -11.602 1.00 88.31 72 LYS A C 1
ATOM 545 O O . LYS A 1 72 ? 3.218 -7.811 -11.050 1.00 88.31 72 LYS A O 1
ATOM 550 N N . VAL A 1 73 ? 4.264 -5.888 -11.575 1.00 86.25 73 VAL A N 1
ATOM 551 C CA . VAL A 1 73 ? 3.319 -4.969 -10.919 1.00 86.25 73 VAL A CA 1
ATOM 552 C C . VAL A 1 73 ? 1.915 -5.187 -11.475 1.00 86.25 73 VAL A C 1
ATOM 554 O O . VAL A 1 73 ? 0.984 -5.458 -10.717 1.00 86.25 73 VAL A O 1
ATOM 557 N N . LYS A 1 74 ? 1.768 -5.173 -12.807 1.00 88.88 74 LYS A N 1
ATOM 558 C CA . LYS A 1 74 ? 0.481 -5.388 -13.477 1.00 88.88 74 LYS A CA 1
ATOM 559 C C . LYS A 1 74 ? -0.136 -6.738 -13.115 1.00 88.88 74 LYS A C 1
ATOM 561 O O . LYS A 1 74 ? -1.320 -6.798 -12.788 1.00 88.88 74 LYS A O 1
ATOM 566 N N . LYS A 1 75 ? 0.659 -7.813 -13.148 1.00 88.31 75 LYS A N 1
ATOM 567 C CA . LYS A 1 75 ? 0.210 -9.163 -12.790 1.00 88.31 75 LYS A CA 1
ATOM 568 C C . LYS A 1 75 ? -0.267 -9.228 -11.337 1.00 88.31 75 LYS A C 1
ATOM 570 O O . LYS A 1 75 ? -1.386 -9.661 -11.085 1.00 88.31 75 LYS A O 1
ATOM 575 N N . VAL A 1 76 ? 0.541 -8.743 -10.396 1.00 83.62 76 VAL A N 1
ATOM 576 C CA . VAL A 1 76 ? 0.227 -8.791 -8.961 1.00 83.62 76 VAL A CA 1
ATOM 577 C C . VAL A 1 76 ? -1.004 -7.942 -8.627 1.00 83.62 76 VAL A C 1
ATOM 579 O O . VAL A 1 76 ? -1.877 -8.394 -7.888 1.00 83.62 76 VAL A O 1
ATOM 582 N N . ASN A 1 77 ? -1.117 -6.736 -9.187 1.00 82.75 77 ASN A N 1
ATOM 583 C CA . ASN A 1 77 ? -2.278 -5.867 -8.977 1.00 82.75 77 ASN A CA 1
ATOM 584 C C . ASN A 1 77 ? -3.557 -6.477 -9.573 1.00 82.75 77 ASN A C 1
ATOM 586 O O . ASN A 1 77 ? -4.617 -6.419 -8.948 1.00 82.75 77 ASN A O 1
ATOM 590 N N . HIS A 1 78 ? -3.462 -7.143 -10.727 1.00 86.19 78 HIS A N 1
ATOM 591 C CA . HIS A 1 78 ? -4.582 -7.896 -11.287 1.00 86.19 78 HIS A CA 1
ATOM 592 C C . HIS A 1 78 ? -5.004 -9.065 -10.383 1.00 86.19 78 HIS A C 1
ATOM 594 O O . HIS A 1 78 ? -6.184 -9.195 -10.063 1.00 86.19 78 HIS A O 1
ATOM 600 N N . GLU A 1 79 ? -4.055 -9.876 -9.911 1.00 83.94 79 GLU A N 1
ATOM 601 C CA . GLU A 1 79 ? -4.327 -10.995 -8.998 1.00 83.94 79 GLU A CA 1
ATOM 602 C C . GLU A 1 79 ? -4.991 -10.519 -7.696 1.00 83.94 79 GLU A C 1
ATOM 604 O O . GLU A 1 79 ? -5.956 -11.127 -7.231 1.00 83.94 79 GLU A O 1
ATOM 609 N N . ARG A 1 80 ? -4.548 -9.382 -7.142 1.00 81.44 80 ARG A N 1
ATOM 610 C CA . ARG A 1 80 ? -5.168 -8.731 -5.973 1.00 81.44 80 ARG A CA 1
ATOM 611 C C . ARG A 1 80 ? -6.603 -8.306 -6.240 1.00 81.44 80 ARG A C 1
ATOM 613 O O . ARG A 1 80 ? -7.474 -8.572 -5.412 1.00 81.44 80 ARG A O 1
ATOM 620 N N . ALA A 1 81 ? -6.851 -7.675 -7.387 1.00 81.62 81 ALA A N 1
ATOM 621 C CA . ALA A 1 81 ? -8.184 -7.245 -7.787 1.00 81.62 81 ALA A CA 1
ATOM 622 C C . ALA A 1 81 ? -9.138 -8.433 -7.947 1.00 81.62 81 ALA A C 1
ATOM 624 O O . ALA A 1 81 ? -10.238 -8.417 -7.393 1.00 81.62 81 ALA A O 1
ATOM 625 N N . VAL A 1 82 ? -8.695 -9.489 -8.635 1.00 83.44 82 VAL A N 1
ATOM 626 C CA . VAL A 1 82 ? -9.472 -10.722 -8.821 1.00 83.44 82 VAL A CA 1
ATOM 627 C C . VAL A 1 82 ? -9.758 -11.390 -7.479 1.00 83.44 82 VAL A C 1
ATOM 629 O O . VAL A 1 82 ? -10.911 -11.714 -7.198 1.00 83.44 82 VAL A O 1
ATOM 632 N N . HIS A 1 83 ? -8.748 -11.538 -6.620 1.00 79.56 83 HIS A N 1
ATOM 633 C CA . HIS A 1 83 ? -8.903 -12.134 -5.295 1.00 79.56 83 HIS A CA 1
ATOM 634 C C . HIS A 1 83 ? -9.879 -11.331 -4.422 1.00 79.56 83 HIS A C 1
ATOM 636 O O . HIS A 1 83 ? -10.819 -11.887 -3.857 1.00 79.56 83 HIS A O 1
ATOM 642 N N . CYS A 1 84 ? -9.715 -10.006 -4.358 1.00 79.19 84 CYS A N 1
ATOM 643 C CA . CYS A 1 84 ? -10.619 -9.117 -3.629 1.00 79.19 84 CYS A CA 1
ATOM 644 C C . CYS A 1 84 ? -12.060 -9.262 -4.114 1.00 79.19 84 CYS A C 1
ATOM 646 O O . CYS A 1 84 ? -12.959 -9.529 -3.315 1.00 79.19 84 CYS A O 1
ATOM 648 N N . LYS A 1 85 ? -12.274 -9.167 -5.426 1.00 83.75 85 LYS A N 1
ATOM 649 C CA . LYS A 1 85 ? -13.603 -9.252 -6.027 1.00 83.75 85 LYS A CA 1
ATOM 650 C C . LYS A 1 85 ? -14.253 -10.615 -5.819 1.00 83.75 85 LYS A C 1
ATOM 652 O O . LYS A 1 85 ? -15.450 -10.686 -5.545 1.00 83.75 85 LYS A O 1
ATOM 657 N N . HIS A 1 86 ? -13.475 -11.692 -5.905 1.00 83.31 86 HIS A N 1
ATOM 658 C CA . HIS A 1 86 ? -13.972 -13.050 -5.714 1.00 83.31 86 HIS A CA 1
ATOM 659 C C . HIS A 1 86 ? -14.580 -13.244 -4.317 1.00 83.31 86 HIS A C 1
ATOM 661 O O . HIS A 1 86 ? -15.718 -13.712 -4.211 1.00 83.31 86 HIS A O 1
ATOM 667 N N . PHE A 1 87 ? -13.857 -12.824 -3.273 1.00 76.88 87 PHE A N 1
ATOM 668 C CA . PHE A 1 87 ? -14.215 -13.092 -1.877 1.00 76.88 87 PHE A CA 1
ATOM 669 C C . PHE A 1 87 ? -15.079 -12.014 -1.218 1.00 76.88 87 PHE A C 1
ATOM 671 O O . PHE A 1 87 ? -15.954 -12.341 -0.425 1.00 76.88 87 PHE A O 1
ATOM 678 N N . THR A 1 88 ? -14.861 -10.740 -1.537 1.00 76.75 88 THR A N 1
ATOM 679 C CA . THR A 1 88 ? -15.556 -9.625 -0.864 1.00 76.75 88 THR A CA 1
ATOM 680 C C . THR A 1 88 ? -16.745 -9.100 -1.660 1.00 76.75 88 THR A C 1
ATOM 682 O O . THR A 1 88 ? -17.544 -8.338 -1.130 1.00 76.75 88 THR A O 1
ATOM 685 N N . LYS A 1 89 ? -16.844 -9.468 -2.948 1.00 83.44 89 LYS A N 1
ATOM 686 C CA . LYS A 1 89 ? -17.763 -8.863 -3.930 1.00 83.44 89 LYS A CA 1
ATOM 687 C C . LYS A 1 89 ? -17.590 -7.346 -4.086 1.00 83.44 89 LYS A C 1
ATOM 689 O O . LYS A 1 89 ? -18.456 -6.685 -4.649 1.00 83.44 89 LYS A O 1
ATOM 694 N N . THR A 1 90 ? -16.455 -6.809 -3.643 1.00 80.38 90 THR A N 1
ATOM 695 C CA . THR A 1 90 ? -16.089 -5.398 -3.779 1.00 80.38 90 THR A CA 1
ATOM 696 C C . THR A 1 90 ? -14.797 -5.239 -4.568 1.00 80.38 90 THR A C 1
ATOM 698 O O . THR A 1 90 ? -13.975 -6.159 -4.641 1.00 80.38 90 THR A O 1
ATOM 701 N N . ASP A 1 91 ? -14.622 -4.066 -5.172 1.00 81.19 91 ASP A N 1
ATOM 702 C CA . ASP A 1 91 ? -13.418 -3.756 -5.931 1.00 81.19 91 ASP A CA 1
ATOM 703 C C . ASP A 1 91 ? -12.224 -3.482 -5.005 1.00 81.19 91 ASP A C 1
ATOM 705 O O . ASP A 1 91 ? -12.341 -2.874 -3.935 1.00 81.19 91 ASP A O 1
ATOM 709 N N . TRP A 1 92 ? -11.050 -3.948 -5.430 1.00 79.56 92 TRP A N 1
ATOM 710 C CA . TRP A 1 92 ? -9.792 -3.661 -4.751 1.00 79.56 92 TRP A CA 1
ATOM 711 C C . TRP A 1 92 ? -9.486 -2.161 -4.826 1.00 79.56 92 TRP A C 1
ATOM 713 O O . TRP A 1 92 ? -9.597 -1.565 -5.894 1.00 79.56 92 TRP A O 1
ATOM 723 N N . GLY A 1 93 ? -9.135 -1.552 -3.691 1.00 73.75 93 GLY A N 1
ATOM 724 C CA . GLY A 1 93 ? -8.960 -0.099 -3.594 1.00 73.75 93 GLY A CA 1
ATOM 725 C C . GLY A 1 93 ? -10.267 0.695 -3.461 1.00 73.75 93 GLY A C 1
ATOM 726 O O . GLY A 1 93 ? -10.238 1.920 -3.535 1.00 73.75 93 GLY A O 1
ATOM 727 N N . ASN A 1 94 ? -11.419 0.045 -3.243 1.00 82.81 94 ASN A N 1
ATOM 728 C CA . ASN A 1 94 ? -12.653 0.764 -2.926 1.00 82.81 94 ASN A CA 1
ATOM 729 C C . ASN A 1 94 ? -12.514 1.493 -1.583 1.00 82.81 94 ASN A C 1
ATOM 731 O O . ASN A 1 94 ? -12.432 0.856 -0.534 1.00 82.81 94 ASN A O 1
ATOM 735 N N . VAL A 1 95 ? -12.549 2.826 -1.626 1.00 81.12 95 VAL A N 1
ATOM 736 C CA . VAL A 1 95 ? -12.384 3.720 -0.468 1.00 81.12 95 VAL A CA 1
ATOM 737 C C . VAL A 1 95 ? -13.333 3.412 0.691 1.00 81.12 95 VAL A C 1
ATOM 739 O O . VAL A 1 95 ? -12.988 3.660 1.836 1.00 81.12 95 VAL A O 1
ATOM 742 N N . LYS A 1 96 ? -14.506 2.821 0.4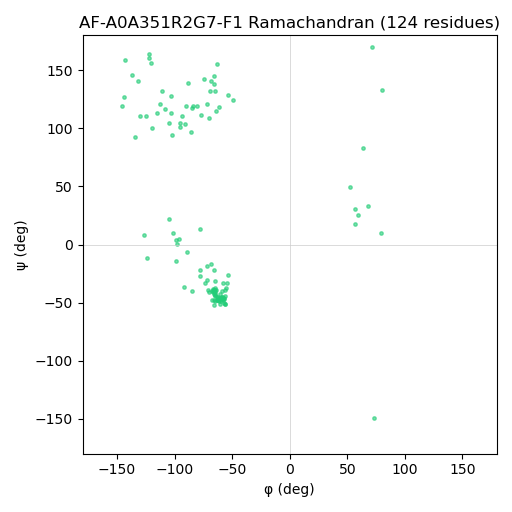27 1.00 83.81 96 LYS A N 1
ATOM 743 C CA . LYS A 1 96 ? -15.473 2.449 1.474 1.00 83.81 96 LYS A CA 1
ATOM 744 C C . LYS A 1 96 ? -14.993 1.307 2.376 1.00 83.81 96 LYS A C 1
ATOM 746 O O . LYS A 1 96 ? -15.570 1.100 3.435 1.00 83.81 96 LYS A O 1
ATOM 751 N N . ASN A 1 97 ? -13.977 0.559 1.948 1.00 79.69 97 ASN A N 1
ATOM 752 C CA . ASN A 1 97 ? -13.446 -0.601 2.663 1.00 79.69 97 ASN A CA 1
ATOM 753 C C . ASN A 1 97 ? -12.217 -0.274 3.527 1.00 79.69 97 ASN A C 1
ATOM 755 O O . ASN A 1 97 ? -11.584 -1.197 4.045 1.00 79.69 97 ASN A O 1
ATOM 759 N N . TYR A 1 98 ? -11.834 1.001 3.611 1.00 82.81 98 TYR A N 1
ATOM 760 C CA . TYR A 1 98 ? -10.630 1.456 4.294 1.00 82.81 98 TYR A CA 1
ATOM 761 C C . TYR A 1 98 ? -10.937 2.710 5.113 1.00 82.81 98 TYR A C 1
ATOM 763 O O . TYR A 1 98 ? -11.739 3.546 4.710 1.00 82.81 98 TYR A O 1
ATOM 771 N N . ASP A 1 99 ? -10.269 2.852 6.251 1.00 84.94 99 ASP A N 1
ATOM 772 C CA . ASP A 1 99 ? -10.315 4.058 7.075 1.00 84.94 99 ASP A CA 1
ATOM 773 C C . ASP A 1 99 ? -9.431 5.175 6.511 1.00 84.94 99 ASP A C 1
ATOM 775 O O . ASP A 1 99 ? -9.684 6.356 6.746 1.00 84.94 99 ASP A O 1
ATOM 779 N N . LEU A 1 100 ? -8.375 4.798 5.784 1.00 85.62 100 LEU A N 1
ATOM 780 C CA . LEU A 1 100 ? -7.416 5.714 5.184 1.00 85.62 100 LEU A CA 1
ATOM 781 C C . LEU A 1 100 ? -6.950 5.186 3.830 1.00 85.62 100 LEU A C 1
ATOM 783 O O . LEU A 1 100 ? -6.436 4.073 3.730 1.00 85.62 100 LEU A O 1
ATOM 787 N N . CYS A 1 101 ? -7.064 6.017 2.799 1.00 87.69 101 CYS A N 1
ATOM 788 C CA . CYS A 1 101 ? -6.407 5.807 1.515 1.00 87.69 101 CYS A CA 1
ATOM 789 C C . CYS A 1 101 ? -5.345 6.892 1.337 1.00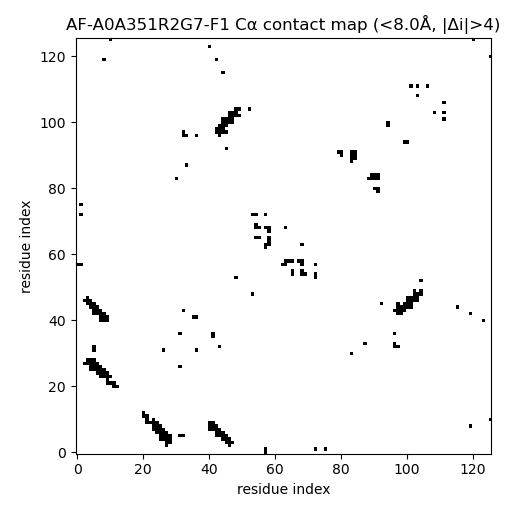 87.69 101 CYS A C 1
ATOM 791 O O . CYS A 1 101 ? -5.677 8.074 1.353 1.00 87.69 101 CYS A O 1
ATOM 793 N N . ILE A 1 102 ? -4.082 6.500 1.179 1.00 85.25 102 ILE A N 1
ATOM 794 C CA . ILE A 1 102 ? -2.958 7.435 1.068 1.00 85.25 102 ILE A CA 1
ATOM 795 C C . ILE A 1 102 ? -2.064 7.074 -0.117 1.00 85.25 102 ILE A C 1
ATOM 797 O O . ILE A 1 102 ? -1.818 5.897 -0.399 1.00 85.25 102 ILE A O 1
ATOM 801 N N . LYS A 1 103 ? -1.590 8.098 -0.828 1.00 86.00 103 LYS A N 1
ATOM 802 C CA . LYS A 1 103 ? -0.560 7.964 -1.853 1.00 86.00 103 LYS A CA 1
ATOM 803 C C . LYS A 1 103 ? 0.810 8.137 -1.212 1.00 86.00 103 LYS A C 1
ATOM 805 O O . LYS A 1 103 ? 1.100 9.187 -0.652 1.00 86.00 103 LYS A O 1
ATOM 810 N N . SER A 1 104 ? 1.654 7.111 -1.286 1.00 81.31 104 SER A N 1
ATOM 811 C CA . SER A 1 104 ? 2.990 7.168 -0.685 1.00 81.31 104 SER A CA 1
ATOM 812 C C . SER A 1 104 ? 3.954 8.073 -1.441 1.00 81.31 104 SER A C 1
ATOM 814 O O . SER A 1 104 ? 4.980 8.448 -0.887 1.00 81.31 104 SER A O 1
ATOM 816 N N . ASP A 1 105 ? 3.668 8.395 -2.701 1.00 82.06 105 ASP A N 1
ATOM 817 C CA . ASP A 1 105 ? 4.575 9.198 -3.527 1.00 82.06 105 ASP A CA 1
ATOM 818 C C . ASP A 1 105 ? 4.506 10.692 -3.198 1.00 82.06 105 ASP A C 1
ATOM 820 O O . ASP A 1 105 ? 5.486 11.398 -3.411 1.00 82.06 105 ASP A O 1
ATOM 824 N N . ASP A 1 106 ? 3.401 11.149 -2.601 1.00 84.81 106 ASP A N 1
ATOM 825 C CA . ASP A 1 106 ? 3.229 12.546 -2.190 1.00 84.81 106 ASP A CA 1
ATOM 826 C C . ASP A 1 106 ? 4.110 12.898 -0.977 1.00 84.81 106 ASP A C 1
ATOM 828 O O . ASP A 1 106 ? 4.549 14.037 -0.831 1.00 84.81 106 ASP A O 1
ATOM 832 N N . PHE A 1 107 ? 4.375 11.919 -0.102 1.00 83.56 107 PHE A N 1
ATOM 833 C CA . PHE A 1 107 ? 5.038 12.133 1.194 1.00 83.56 107 PHE A CA 1
ATOM 834 C C . PHE A 1 107 ? 6.302 11.281 1.392 1.00 83.56 107 PHE A C 1
ATOM 836 O O . PHE A 1 107 ? 7.050 11.482 2.341 1.00 83.56 107 PHE A O 1
ATOM 843 N N . GLY A 1 108 ? 6.556 10.293 0.535 1.00 78.94 108 GLY A N 1
ATOM 844 C CA . GLY A 1 108 ? 7.597 9.294 0.769 1.00 78.94 108 GLY A CA 1
ATOM 845 C C . GLY A 1 108 ? 7.236 8.300 1.881 1.00 78.94 108 GLY A C 1
ATOM 846 O O . GLY A 1 108 ? 6.245 8.437 2.601 1.00 78.94 108 GLY A O 1
ATOM 847 N N . VAL A 1 109 ? 8.038 7.239 2.014 1.00 76.75 109 VAL A N 1
ATOM 848 C CA . VAL A 1 109 ? 7.724 6.098 2.897 1.00 76.75 109 VAL A CA 1
ATOM 849 C C . VAL A 1 109 ? 7.691 6.496 4.375 1.00 76.75 109 VAL A C 1
ATOM 851 O O . VAL A 1 109 ? 6.776 6.092 5.093 1.00 76.75 109 VAL A O 1
ATOM 854 N N . GLU A 1 110 ? 8.668 7.280 4.834 1.00 77.81 110 GLU A N 1
ATOM 855 C CA . GLU A 1 110 ? 8.795 7.637 6.250 1.00 77.81 110 GLU A CA 1
ATOM 856 C C . GLU A 1 110 ? 7.662 8.545 6.725 1.00 77.81 110 GLU A C 1
ATOM 858 O O . GLU A 1 110 ? 7.040 8.262 7.751 1.00 77.81 110 GLU A O 1
ATOM 863 N N . ASP A 1 111 ? 7.346 9.603 5.979 1.00 84.19 111 ASP A N 1
ATOM 864 C CA . ASP A 1 111 ? 6.297 10.533 6.394 1.00 84.19 111 ASP A CA 1
ATOM 865 C C . ASP A 1 111 ? 4.905 9.926 6.208 1.00 84.19 111 ASP A C 1
ATOM 867 O O . ASP A 1 111 ? 4.049 10.101 7.073 1.00 84.19 111 ASP A O 1
ATOM 871 N N . THR A 1 112 ? 4.702 9.086 5.184 1.00 82.75 112 THR A N 1
ATOM 872 C CA . THR A 1 112 ? 3.481 8.269 5.068 1.00 82.75 112 THR A CA 1
ATOM 873 C C . THR A 1 112 ? 3.283 7.401 6.316 1.00 82.75 112 THR A C 1
ATOM 875 O O . THR A 1 112 ? 2.181 7.339 6.861 1.00 82.75 112 THR A O 1
ATOM 878 N N . ALA A 1 113 ? 4.343 6.757 6.820 1.00 81.25 113 ALA A N 1
ATOM 879 C CA . ALA A 1 113 ? 4.265 5.944 8.033 1.00 81.25 113 ALA A CA 1
ATOM 880 C C . ALA A 1 113 ? 3.941 6.780 9.286 1.00 81.25 113 ALA A C 1
ATOM 882 O O . ALA A 1 113 ? 3.146 6.341 10.122 1.00 81.25 113 ALA A O 1
ATOM 883 N N . LYS A 1 114 ? 4.503 7.992 9.408 1.00 82.31 114 LYS A N 1
ATOM 884 C CA . LYS A 1 114 ? 4.177 8.928 10.501 1.00 82.31 114 LYS A CA 1
ATOM 885 C C . LYS A 1 114 ? 2.708 9.349 10.457 1.00 82.31 114 LYS A C 1
ATOM 887 O O . LYS A 1 114 ? 2.028 9.235 11.472 1.00 82.31 114 LYS A O 1
ATO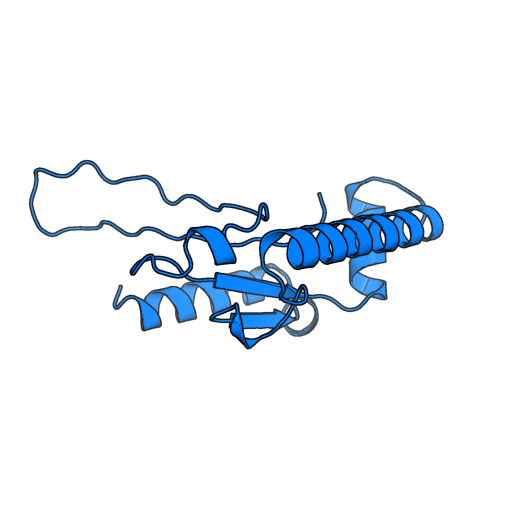M 892 N N . ILE A 1 115 ? 2.200 9.732 9.285 1.00 87.19 115 ILE A N 1
ATOM 893 C CA . ILE A 1 115 ? 0.795 10.123 9.090 1.00 87.19 115 ILE A CA 1
ATOM 894 C C . ILE A 1 115 ? -0.145 8.986 9.505 1.00 87.19 115 ILE A C 1
ATOM 896 O O . ILE A 1 115 ? -1.086 9.202 10.269 1.00 87.19 115 ILE A O 1
ATOM 900 N N . ILE A 1 116 ? 0.129 7.758 9.049 1.00 84.75 116 ILE A N 1
ATOM 901 C CA . ILE A 1 116 ? -0.677 6.583 9.407 1.00 84.75 116 ILE A CA 1
ATOM 902 C C . ILE A 1 116 ? -0.685 6.377 10.925 1.00 84.75 116 ILE A C 1
ATOM 904 O O . ILE A 1 116 ? -1.746 6.157 11.512 1.00 84.75 116 ILE A O 1
ATOM 908 N N . ARG A 1 117 ? 0.484 6.472 11.568 1.00 82.81 117 ARG A N 1
ATOM 909 C CA . ARG A 1 117 ? 0.612 6.324 13.021 1.00 82.81 117 ARG A CA 1
ATOM 910 C C . ARG A 1 117 ? -0.196 7.381 13.771 1.00 82.81 117 ARG A C 1
ATOM 912 O O . ARG A 1 117 ? -0.915 7.029 14.701 1.00 82.81 117 ARG A O 1
ATOM 919 N N . GLU A 1 118 ? -0.092 8.646 13.384 1.00 86.62 118 GLU A N 1
ATOM 920 C CA . GLU A 1 118 ? -0.804 9.745 14.045 1.00 86.62 118 GLU A CA 1
ATOM 921 C C . GLU A 1 118 ? -2.323 9.622 13.902 1.00 86.62 118 GLU A C 1
ATOM 923 O O . GLU A 1 118 ? -3.063 9.829 14.866 1.00 86.62 118 GLU A O 1
ATOM 928 N N . LEU A 1 119 ? -2.806 9.259 12.711 1.00 87.62 119 LEU A N 1
ATOM 929 C CA . LEU A 1 119 ? -4.234 9.057 12.468 1.00 87.62 119 LEU A CA 1
ATOM 930 C C . LEU A 1 119 ? -4.775 7.855 13.243 1.00 87.62 119 LEU A C 1
ATOM 932 O O . LEU A 1 119 ? -5.846 7.948 13.845 1.00 87.62 119 LEU A O 1
ATOM 936 N N . PHE A 1 120 ? -4.008 6.764 13.290 1.00 83.50 120 PHE A N 1
ATOM 937 C CA . PHE A 1 120 ? -4.325 5.607 14.119 1.00 83.50 120 PHE A CA 1
ATOM 938 C C . PHE A 1 120 ? -4.456 6.002 15.599 1.00 83.50 120 PHE A C 1
ATOM 940 O O . PHE A 1 120 ? -5.471 5.715 16.229 1.00 83.50 120 PHE A O 1
ATOM 947 N N . GLN A 1 121 ? -3.464 6.715 16.138 1.00 82.94 121 GLN A N 1
ATOM 948 C CA . GLN A 1 121 ? -3.442 7.190 17.525 1.00 82.94 121 GLN A CA 1
ATOM 949 C C . GLN A 1 121 ? -4.657 8.057 17.863 1.00 82.94 121 GLN A C 1
ATOM 951 O O . GLN A 1 121 ? -5.349 7.811 18.852 1.00 82.94 121 GLN A O 1
ATOM 956 N N . LYS A 1 122 ? -4.983 9.017 16.990 1.00 86.44 122 LYS A N 1
ATOM 957 C CA . LYS A 1 122 ? -6.155 9.888 17.151 1.00 86.44 122 LYS A CA 1
ATOM 958 C C . LYS A 1 122 ? -7.470 9.117 17.133 1.00 86.44 122 LYS A C 1
ATOM 960 O O . LYS A 1 122 ? -8.325 9.382 17.971 1.00 86.44 122 LYS A O 1
ATOM 965 N N . LYS A 1 123 ? -7.645 8.174 16.201 1.00 80.62 123 LYS A N 1
ATOM 966 C CA . LYS A 1 123 ? -8.879 7.378 16.107 1.00 80.62 123 LYS A CA 1
ATOM 967 C C . LYS A 1 123 ? -9.063 6.463 17.317 1.00 80.62 123 LYS A C 1
ATOM 969 O O . LYS A 1 123 ? -10.183 6.284 17.781 1.00 80.62 123 LYS A O 1
ATOM 974 N N . MET A 1 124 ? -7.968 5.894 17.807 1.00 77.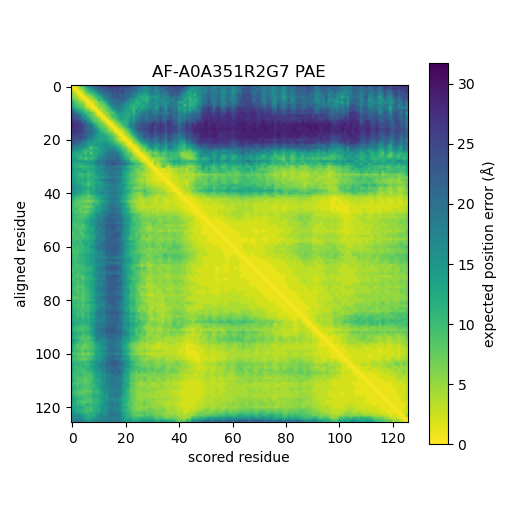38 124 MET A N 1
ATOM 975 C CA . MET A 1 124 ? -7.978 4.909 18.886 1.00 77.38 124 MET A CA 1
ATOM 976 C C . MET A 1 124 ? -7.882 5.536 20.283 1.00 77.38 124 MET A C 1
ATOM 978 O O . MET A 1 124 ? -8.003 4.822 21.274 1.00 77.38 124 MET A O 1
ATOM 982 N N . GLY A 1 125 ? -7.678 6.855 20.376 1.00 75.44 125 GLY A N 1
ATOM 983 C CA . GLY A 1 125 ? -7.580 7.577 21.646 1.00 75.44 125 GLY A CA 1
ATOM 984 C C . GLY A 1 125 ? -6.325 7.234 22.455 1.00 75.44 125 GLY A C 1
ATOM 985 O O . GLY A 1 125 ? -6.392 7.213 23.683 1.00 75.44 125 GLY A O 1
ATOM 986 N N . VAL A 1 126 ? -5.203 6.934 21.786 1.00 59.66 126 VAL A N 1
ATOM 987 C CA . VAL A 1 126 ? -3.960 6.416 22.400 1.00 59.66 126 VAL A CA 1
ATOM 988 C C . VAL A 1 126 ? -2.693 7.123 21.954 1.00 59.66 126 VAL A C 1
ATOM 990 O O . VAL A 1 126 ? -2.582 7.482 20.769 1.00 59.66 126 VAL A O 1
#

Secondary structure (DSSP, 8-state):
----EEEE-----SS-TTSPPPPPEEEESTTHHHHTTT-TT---EEEE--HHHHHHHHHHHHT--HHHHHHHHHHHHHHHHHHHHHHHSS-TT-GGG-SEEEETTTTHHHHHHHHHHHHHHHHHT-

Foldseek 3Di:
DQDDWQFQADDDDDDDDPDDTDDRDGDTDPPCLVVCVVPLRGAGEGEAEDLQVQLVVQCVVVVHDSVVSSVVVVVVQVVSQCVCCVPVVDGDPPPVSGPYYYYCVVPHDVVVVVVSVVVSCVSVVD

Radius of gyration: 16.37 Å; Cα contacts (8 Å, |Δi|>4): 141; chains: 1; bounding box: 35×26×54 Å

Solvent-accessible surface area (backbone atoms only — not comparable to full-atom values): 7432 Å² total; per-residue (Å²): 135,86,77,42,57,27,46,32,60,52,83,68,80,85,84,73,97,82,68,81,68,64,75,64,49,74,46,62,45,92,56,46,51,69,76,40,62,84,42,92,65,54,50,32,41,42,57,44,63,55,72,69,58,51,18,52,52,42,12,62,76,69,71,44,54,59,68,58,19,43,53,47,51,54,51,54,55,48,53,48,34,52,52,35,32,72,76,68,75,42,65,61,87,46,66,92,65,36,81,40,80,47,57,37,72,84,55,36,72,69,51,42,52,48,52,54,49,53,53,50,26,63,76,69,74,97

Mean predicted aligned error: 9.37 Å

Sequence (126 aa):
MLFIRILIIERITSLSSDVRPFPVSEIAGRLANYILKDHPCAYHVFISADAAAEVARVAECDHISADAAAAKVKKVNHERAVHCKHFTKTDWGNVKNYDLCIKSDDFGVEDTAKIIRELFQKKMGV

Nearest PDB structures (foldseek):
  3fdi-assembly1_B  TM=9.537E-01  e=4.798E-05  Eubacterium ventriosum ATCC 27560
  3hdt-assembly1_B  TM=8.986E-01  e=1.298E-04  [Clostridium] symbiosum ATCC 14940
  3fdi-assembly1_A  TM=9.533E-01  e=1.616E-03  Eubacterium ventriosum ATCC 27560
  2zi5-assembly1_A  TM=4.034E-01  e=7.895E+00  Homo sapiens

pLDDT: mean 72.34, std 19.37, range [26.62, 95.44]